Protein AF-A0A849QU47-F1 (afdb_monomer_lite)

Foldseek 3Di:
DVVVLVVVLCVVLVVLVVLLVVVVVDVVSVVVLCCCQQAAQQQVLVCVVPPVPDDPVVSNVSRRVRSNVVLVVLLVVQCVVPNDDSVSSSVSSVVSSVVSSVSSVVVSPVVVVVVVVVVVVVVVVVVVD

pLDDT: mean 81.72, std 14.36, range [48.44, 94.19]

Radius of gyration: 19.09 Å; chains: 1; bounding box: 34×32×64 Å

Sequence (129 aa):
MMSSMLKQIVQIALPVFLLLIASFFSPYAALVSALIFTLFVPGYIIVEYYFKALNMQEKLLLYLLLSVMISTHLIYFLSLAIGYSQHTILIAFAILFVFLLLFLLRNTKPEQQRRVLHLHSRSTFSHRI

Secondary structure (DSSP, 8-state):
-HHHHHHHHHHHHHHHHHHHHHTTT-HHHHHHHHHHHHHTHHHHHHHHHH-TTS-HHHHHHHHHHHHHHHHHHHHHHHHHHH-S-HHHHHHHHHHHHHHHHHHHHHHHHHHHHHHHHHHHHHHHHTT--

Structure (mmCIF, N/CA/C/O backbone):
data_AF-A0A849QU47-F1
#
_entry.id   AF-A0A849QU47-F1
#
loop_
_atom_site.group_PDB
_atom_site.id
_atom_site.type_symbol
_atom_site.label_atom_id
_atom_site.label_alt_id
_atom_site.label_comp_id
_atom_site.label_asym_id
_atom_site.label_entity_id
_atom_site.label_seq_id
_atom_site.pdbx_PDB_ins_code
_atom_site.Cartn_x
_atom_site.Cartn_y
_atom_site.Cartn_z
_atom_site.occupancy
_atom_site.B_iso_or_equiv
_atom_site.auth_seq_id
_atom_site.auth_comp_id
_atom_site.auth_asym_id
_atom_site.auth_atom_id
_atom_site.pdbx_PDB_model_num
ATOM 1 N N . MET A 1 1 ? -1.035 -19.006 22.235 1.00 49.91 1 MET A N 1
ATOM 2 C CA . MET A 1 1 ? -1.670 -17.693 21.966 1.00 49.91 1 MET A CA 1
ATOM 3 C C . MET A 1 1 ? -0.867 -16.832 20.984 1.00 49.91 1 MET A C 1
ATOM 5 O O . MET A 1 1 ? -1.467 -16.262 20.088 1.00 49.91 1 MET A O 1
ATOM 9 N N . MET A 1 2 ? 0.472 -16.792 21.064 1.00 53.22 2 MET A N 1
ATOM 10 C CA . MET A 1 2 ? 1.317 -16.076 20.083 1.00 53.22 2 MET A CA 1
ATOM 11 C C . MET A 1 2 ? 1.199 -16.632 18.646 1.00 53.22 2 MET A C 1
ATOM 13 O O . MET A 1 2 ? 1.250 -15.877 17.679 1.00 53.22 2 MET A O 1
ATOM 17 N N . SER A 1 3 ? 0.943 -17.940 18.500 1.00 64.94 3 SER A N 1
ATOM 18 C CA . SER A 1 3 ? 0.782 -18.590 17.192 1.00 64.94 3 SER A CA 1
ATOM 19 C C . SER A 1 3 ? -0.489 -18.189 16.437 1.00 64.94 3 SER A C 1
ATOM 21 O O . SER A 1 3 ? -0.458 -18.164 15.214 1.00 64.94 3 SER A O 1
ATOM 23 N N . SER A 1 4 ? -1.599 -17.858 17.111 1.00 70.94 4 SER A N 1
ATOM 24 C CA . SER A 1 4 ? -2.841 -17.464 16.424 1.00 70.94 4 SER A CA 1
ATOM 25 C C . SER A 1 4 ? -2.759 -16.044 15.865 1.00 70.94 4 SER A C 1
ATOM 27 O O . SER A 1 4 ? -3.241 -15.791 14.768 1.00 70.94 4 SER A O 1
ATOM 29 N N . MET A 1 5 ? -2.084 -15.142 16.581 1.00 65.88 5 MET A N 1
ATOM 30 C CA . MET A 1 5 ? -1.866 -13.761 16.143 1.00 65.88 5 MET A CA 1
ATOM 31 C C . MET A 1 5 ? -0.875 -13.682 14.981 1.00 65.88 5 MET A C 1
ATOM 33 O O . MET A 1 5 ? -1.132 -13.013 13.984 1.00 65.88 5 MET A O 1
ATOM 37 N N . LEU A 1 6 ? 0.228 -14.436 15.069 1.00 76.00 6 LEU A N 1
ATOM 38 C CA . LEU A 1 6 ? 1.179 -14.547 13.966 1.00 76.00 6 LEU A CA 1
ATOM 39 C C . LEU A 1 6 ? 0.505 -15.137 12.721 1.00 76.00 6 LEU A C 1
ATOM 41 O O . LEU A 1 6 ? 0.708 -14.628 11.624 1.00 76.00 6 LEU A O 1
ATOM 45 N N . LYS A 1 7 ? -0.356 -16.151 12.892 1.00 79.31 7 LYS A N 1
ATOM 46 C CA . LYS A 1 7 ? -1.160 -16.706 11.795 1.00 79.31 7 LYS A CA 1
ATOM 47 C C . LYS A 1 7 ? -2.038 -15.646 11.131 1.00 79.31 7 LYS A C 1
ATOM 49 O O . LYS A 1 7 ? -2.085 -15.633 9.911 1.00 79.31 7 LYS A O 1
ATOM 54 N N . GLN A 1 8 ? -2.673 -14.747 11.883 1.00 80.50 8 GLN A N 1
ATOM 55 C CA . GLN A 1 8 ? -3.529 -13.703 11.311 1.00 80.50 8 GLN A CA 1
ATOM 56 C C . GLN A 1 8 ? -2.735 -12.644 10.532 1.00 80.50 8 GLN A C 1
ATOM 58 O O . GLN A 1 8 ? -3.115 -12.293 9.416 1.00 80.50 8 GLN A O 1
ATOM 63 N N . ILE A 1 9 ? -1.605 -12.172 11.075 1.00 83.00 9 ILE A N 1
ATOM 64 C CA . ILE A 1 9 ? -0.715 -11.249 10.349 1.00 83.00 9 ILE A CA 1
ATOM 65 C C . ILE A 1 9 ? -0.227 -11.911 9.063 1.00 83.00 9 ILE A C 1
ATOM 67 O O . ILE A 1 9 ? -0.298 -11.301 8.003 1.00 83.00 9 ILE A O 1
ATOM 71 N N . VAL A 1 10 ? 0.225 -13.166 9.142 1.00 84.88 10 VAL A N 1
ATOM 72 C CA . VAL A 1 10 ? 0.689 -13.923 7.975 1.00 84.88 10 VAL A CA 1
ATOM 73 C C . VAL A 1 10 ? -0.449 -14.124 6.973 1.00 84.88 10 VAL A C 1
ATOM 75 O O . VAL A 1 10 ? -0.237 -13.908 5.791 1.00 84.88 10 VAL A O 1
ATOM 78 N N . GLN A 1 11 ? -1.669 -14.443 7.407 1.00 86.00 11 GLN A N 1
ATOM 79 C CA . GLN A 1 11 ? -2.824 -14.611 6.516 1.00 86.00 11 GLN A CA 1
ATOM 80 C C . GLN A 1 11 ? -3.159 -13.353 5.709 1.00 86.00 11 GLN A C 1
ATOM 82 O O . GLN A 1 11 ? -3.607 -13.479 4.575 1.00 86.00 11 GLN A O 1
ATOM 87 N N . ILE A 1 12 ? -2.941 -12.160 6.268 1.00 85.50 12 ILE A N 1
ATOM 88 C CA . ILE A 1 12 ? -3.205 -10.890 5.576 1.00 85.50 12 ILE A CA 1
ATOM 89 C C . ILE A 1 12 ? -1.975 -10.439 4.777 1.00 85.50 12 ILE A C 1
ATOM 91 O O . ILE A 1 12 ? -2.091 -10.061 3.615 1.00 85.50 12 ILE A O 1
ATOM 95 N N . ALA A 1 13 ? -0.784 -10.488 5.374 1.00 87.94 13 ALA A N 1
ATOM 96 C CA . ALA A 1 13 ? 0.440 -9.972 4.768 1.00 87.94 13 ALA A CA 1
ATOM 97 C C . ALA A 1 13 ? 0.985 -10.879 3.657 1.00 87.94 13 ALA A C 1
ATOM 99 O O . ALA A 1 13 ? 1.490 -10.367 2.665 1.00 87.94 13 ALA A O 1
ATOM 100 N N . LEU A 1 14 ? 0.869 -12.206 3.789 1.00 90.50 14 LEU A N 1
ATOM 101 C CA . LEU A 1 14 ? 1.370 -13.171 2.806 1.00 90.50 14 LEU A CA 1
ATOM 102 C C . LEU A 1 14 ? 0.728 -13.003 1.418 1.00 90.50 14 LEU A C 1
ATOM 104 O O . LEU A 1 14 ? 1.487 -12.872 0.461 1.00 90.50 14 LEU A O 1
ATOM 108 N N . PRO A 1 15 ? -0.612 -12.973 1.250 1.00 90.69 15 PRO A N 1
ATOM 109 C CA . PRO A 1 15 ? -1.202 -12.805 -0.076 1.00 90.69 15 PRO A CA 1
ATOM 110 C C . PRO A 1 15 ? -0.852 -11.447 -0.686 1.00 90.69 15 PRO A C 1
ATOM 112 O O . PRO A 1 15 ? -0.551 -11.380 -1.872 1.00 90.69 15 PRO A O 1
ATOM 115 N N . VAL A 1 16 ? -0.817 -10.378 0.118 1.00 88.88 16 VAL A N 1
ATOM 116 C CA . VAL A 1 16 ? -0.434 -9.040 -0.357 1.00 88.88 16 VAL A CA 1
ATOM 117 C C . VAL A 1 16 ? 1.037 -9.011 -0.786 1.00 88.88 16 VAL A C 1
ATOM 119 O O . VAL A 1 16 ? 1.367 -8.429 -1.816 1.00 88.88 16 VAL A O 1
ATOM 122 N N . PHE A 1 17 ? 1.917 -9.685 -0.045 1.00 91.38 17 PHE A N 1
ATOM 123 C CA . PHE A 1 17 ? 3.333 -9.812 -0.380 1.00 91.38 17 PHE A CA 1
ATOM 124 C C . PHE A 1 17 ? 3.557 -10.624 -1.658 1.00 91.38 17 PHE A C 1
ATOM 126 O O . PHE A 1 17 ? 4.296 -10.196 -2.540 1.00 91.38 17 PHE A O 1
ATOM 133 N N . LEU A 1 18 ? 2.890 -11.774 -1.787 1.00 92.38 18 LEU A N 1
ATOM 134 C CA . LEU A 1 18 ? 2.950 -12.598 -2.994 1.00 92.38 18 LEU A CA 1
ATOM 135 C C . LEU A 1 18 ? 2.435 -11.831 -4.211 1.00 92.38 18 LEU A C 1
ATOM 137 O O . LEU A 1 18 ? 3.030 -11.912 -5.282 1.00 92.38 18 LEU A O 1
ATOM 141 N N . LEU A 1 19 ? 1.371 -11.048 -4.038 1.00 91.50 19 LEU A N 1
ATOM 142 C CA . LEU A 1 19 ? 0.815 -10.205 -5.086 1.00 91.50 19 LEU A CA 1
ATOM 143 C C . LEU A 1 19 ? 1.776 -9.072 -5.480 1.00 91.50 19 LEU A C 1
ATOM 145 O O . LEU A 1 19 ? 1.940 -8.796 -6.668 1.00 91.50 19 LEU A O 1
ATOM 149 N N . LEU A 1 20 ? 2.479 -8.478 -4.510 1.00 90.81 20 LEU A N 1
ATOM 150 C CA . LEU A 1 20 ? 3.544 -7.511 -4.774 1.00 90.81 20 LEU A CA 1
ATOM 151 C C . LEU A 1 20 ? 4.709 -8.154 -5.541 1.00 90.81 20 LEU A C 1
ATOM 153 O O . LEU A 1 20 ? 5.190 -7.560 -6.496 1.00 90.81 20 LEU A O 1
ATOM 157 N N . ILE A 1 21 ? 5.132 -9.376 -5.211 1.00 91.94 21 ILE A N 1
ATOM 158 C CA . ILE A 1 21 ? 6.175 -10.076 -5.981 1.00 91.94 21 ILE A CA 1
ATOM 159 C C . ILE A 1 21 ? 5.680 -10.402 -7.394 1.00 91.94 21 ILE A C 1
ATOM 161 O O . ILE A 1 21 ? 6.377 -10.137 -8.371 1.00 91.94 21 ILE A O 1
ATOM 165 N N . ALA A 1 22 ? 4.461 -10.927 -7.522 1.00 90.38 22 ALA A N 1
ATOM 166 C CA . ALA A 1 22 ? 3.859 -11.259 -8.811 1.00 90.38 22 ALA A CA 1
ATOM 167 C C . ALA A 1 22 ? 3.751 -10.037 -9.741 1.00 90.38 22 ALA A C 1
ATOM 169 O O . ALA A 1 22 ? 3.881 -10.183 -10.957 1.00 90.38 22 ALA A O 1
ATOM 170 N N . SER A 1 23 ? 3.582 -8.832 -9.183 1.00 90.56 23 SER A N 1
ATOM 171 C CA . SER A 1 23 ? 3.530 -7.580 -9.948 1.00 90.56 23 SER A CA 1
ATOM 172 C C . SER A 1 23 ? 4.812 -7.255 -10.728 1.00 90.56 23 SER A C 1
ATOM 174 O O . SER A 1 23 ? 4.746 -6.542 -11.728 1.00 90.56 23 SER A O 1
ATOM 176 N N . PHE A 1 24 ? 5.964 -7.814 -10.337 1.00 87.94 24 PHE A N 1
ATOM 177 C CA . PHE A 1 24 ? 7.214 -7.658 -11.090 1.00 87.94 24 PHE A CA 1
ATOM 178 C C . PHE A 1 24 ? 7.242 -8.491 -12.375 1.00 87.94 24 PHE A C 1
ATOM 180 O O . PHE A 1 24 ? 7.933 -8.126 -13.321 1.00 87.94 24 PHE A O 1
ATOM 187 N N . PHE A 1 25 ? 6.495 -9.597 -12.416 1.00 89.62 25 PHE A N 1
ATOM 188 C CA . PHE A 1 25 ? 6.515 -10.550 -13.528 1.00 89.62 25 PHE A CA 1
ATOM 189 C C . PHE A 1 25 ? 5.302 -10.416 -14.454 1.00 89.62 25 PHE A C 1
ATOM 191 O O . PHE A 1 25 ? 5.374 -10.819 -15.611 1.00 89.62 25 PHE A O 1
ATOM 198 N N . SER A 1 26 ? 4.184 -9.868 -13.964 1.00 90.38 26 SER A N 1
ATOM 199 C CA . SER A 1 26 ? 2.933 -9.769 -14.720 1.00 90.38 26 SER A CA 1
ATOM 200 C C . SER A 1 26 ? 2.317 -8.366 -14.647 1.00 90.38 26 SER A C 1
ATOM 202 O O . SER A 1 26 ? 1.999 -7.896 -13.549 1.00 90.38 26 SER A O 1
ATOM 204 N N . PRO A 1 27 ? 2.039 -7.720 -15.797 1.00 87.00 27 PRO A N 1
ATOM 205 C CA . PRO A 1 27 ? 1.330 -6.439 -15.842 1.00 87.00 27 PRO A CA 1
ATOM 206 C C . PRO A 1 27 ? -0.068 -6.505 -15.212 1.00 87.00 27 PRO A C 1
ATOM 208 O O . PRO A 1 27 ? -0.508 -5.558 -14.565 1.00 87.00 27 PRO A O 1
ATOM 211 N N . TYR A 1 28 ? -0.758 -7.643 -15.343 1.00 89.94 28 TYR A N 1
ATOM 212 C CA . TYR A 1 28 ? -2.070 -7.843 -14.724 1.00 89.94 28 TYR A CA 1
ATOM 213 C C . TYR A 1 28 ? -1.970 -7.862 -13.198 1.00 89.94 28 TYR A C 1
ATOM 215 O O . TYR A 1 28 ? -2.782 -7.239 -12.518 1.00 89.94 28 TYR A O 1
ATOM 223 N N . ALA A 1 29 ? -0.943 -8.517 -12.651 1.00 89.12 29 ALA A N 1
ATOM 224 C CA . ALA A 1 29 ? -0.695 -8.498 -11.213 1.00 89.12 29 ALA A CA 1
ATOM 225 C C . ALA A 1 29 ? -0.343 -7.083 -10.722 1.00 89.12 29 ALA A C 1
ATOM 227 O O . ALA A 1 29 ? -0.799 -6.691 -9.651 1.00 89.12 29 ALA A O 1
ATOM 228 N N . ALA A 1 30 ? 0.382 -6.295 -11.525 1.00 88.44 30 ALA A N 1
ATOM 229 C CA . ALA A 1 30 ? 0.673 -4.894 -11.222 1.00 88.44 30 ALA A CA 1
ATOM 230 C C . ALA A 1 30 ? -0.580 -4.004 -11.198 1.00 88.44 30 ALA A C 1
ATOM 232 O O . ALA A 1 30 ? -0.699 -3.124 -10.346 1.00 88.44 30 ALA A O 1
ATOM 233 N N . LEU A 1 31 ? -1.552 -4.254 -12.079 1.00 90.81 31 LEU A N 1
ATOM 234 C CA . LEU A 1 31 ? -2.839 -3.555 -12.043 1.00 90.81 31 LEU A CA 1
ATOM 235 C C . LEU A 1 31 ? -3.642 -3.910 -10.792 1.00 90.81 31 LEU A C 1
ATOM 237 O O . LEU A 1 31 ? -4.164 -3.020 -10.122 1.00 90.81 31 LEU A O 1
ATOM 241 N N . VAL A 1 32 ? -3.707 -5.197 -10.440 1.00 92.00 32 VAL A N 1
ATOM 242 C CA . VAL A 1 32 ? -4.400 -5.636 -9.221 1.00 92.00 32 VAL A CA 1
ATOM 243 C C . VAL A 1 32 ? -3.710 -5.069 -7.978 1.00 92.00 32 VAL A C 1
ATOM 245 O O . VAL A 1 32 ? -4.387 -4.590 -7.068 1.00 92.00 32 VAL A O 1
ATOM 248 N N . SER A 1 33 ? -2.372 -5.044 -7.946 1.00 90.00 33 SER A N 1
ATOM 249 C CA . SER A 1 33 ? -1.633 -4.428 -6.841 1.00 90.00 33 SER A CA 1
ATOM 250 C C . SER A 1 33 ? -1.910 -2.937 -6.766 1.00 90.00 33 SER A C 1
ATOM 252 O O . SER A 1 33 ? -2.175 -2.425 -5.682 1.00 90.00 33 SER A O 1
ATOM 254 N N . ALA A 1 34 ? -1.926 -2.252 -7.912 1.00 90.38 34 ALA A N 1
ATOM 255 C CA . ALA A 1 34 ? -2.247 -0.838 -7.965 1.00 90.38 34 ALA A CA 1
ATOM 256 C C . ALA A 1 34 ? -3.628 -0.567 -7.390 1.00 90.38 34 ALA A C 1
ATOM 258 O O . ALA A 1 34 ? -3.735 0.274 -6.506 1.00 90.38 34 ALA A O 1
ATOM 259 N N . LEU A 1 35 ? -4.644 -1.328 -7.792 1.00 91.75 35 LEU A N 1
ATOM 260 C CA . LEU A 1 35 ? -6.000 -1.242 -7.251 1.00 91.75 35 LEU A CA 1
ATOM 261 C C . LEU A 1 35 ? -6.030 -1.379 -5.725 1.00 91.75 35 LEU A C 1
ATOM 263 O O . LEU A 1 35 ? -6.596 -0.534 -5.036 1.00 91.75 35 LEU A O 1
ATOM 267 N N . ILE A 1 36 ? -5.385 -2.410 -5.181 1.00 91.19 36 ILE A N 1
ATOM 268 C CA . ILE A 1 36 ? -5.396 -2.671 -3.737 1.00 91.19 36 ILE A CA 1
ATOM 269 C C . ILE A 1 36 ? -4.675 -1.554 -2.968 1.00 91.19 36 ILE A C 1
ATOM 271 O O . ILE A 1 36 ? -5.221 -1.000 -2.008 1.00 91.19 36 ILE A O 1
ATOM 275 N N . PHE A 1 37 ? -3.464 -1.192 -3.397 1.00 89.88 37 PHE A N 1
ATOM 276 C CA . PHE A 1 37 ? -2.643 -0.193 -2.714 1.00 89.88 37 PHE A CA 1
ATOM 277 C C . PHE A 1 37 ? -3.142 1.240 -2.908 1.00 89.88 37 PHE A C 1
ATOM 279 O O . PHE A 1 37 ? -2.906 2.073 -2.038 1.00 89.88 37 PHE A O 1
ATOM 286 N N . THR A 1 38 ? -3.844 1.556 -3.998 1.00 90.94 38 THR A N 1
ATOM 287 C CA . THR A 1 38 ? -4.444 2.888 -4.184 1.00 90.94 38 THR A CA 1
ATOM 288 C C . THR A 1 38 ? -5.815 3.018 -3.555 1.00 90.94 38 THR A C 1
ATOM 290 O O . THR A 1 38 ? -6.088 4.077 -3.009 1.00 90.94 38 THR A O 1
ATOM 293 N N . LEU A 1 39 ? -6.667 1.992 -3.554 1.00 89.06 39 LEU A N 1
ATOM 294 C CA . LEU A 1 39 ? -8.051 2.160 -3.091 1.00 89.06 39 LEU A CA 1
ATOM 295 C C . LEU A 1 39 ? -8.295 1.772 -1.633 1.00 89.06 39 LEU A C 1
ATOM 297 O O . LEU A 1 39 ? -9.237 2.287 -1.036 1.00 89.06 39 LEU A O 1
ATOM 301 N N . PHE A 1 40 ? -7.482 0.885 -1.051 1.00 87.38 40 PHE A N 1
ATOM 302 C CA . PHE A 1 40 ? -7.807 0.307 0.256 1.00 87.38 40 PHE A CA 1
ATOM 303 C C . PHE A 1 40 ? -6.721 0.487 1.320 1.00 87.38 40 PHE A C 1
ATOM 305 O O . PHE A 1 40 ? -7.040 0.845 2.454 1.00 87.38 40 PHE A O 1
ATOM 312 N N . VAL A 1 41 ? -5.449 0.232 0.998 1.00 87.62 41 VAL A N 1
ATOM 313 C CA . VAL A 1 41 ? -4.405 0.016 2.022 1.00 87.62 41 VAL A CA 1
ATOM 314 C C . VAL A 1 41 ? -4.133 1.247 2.910 1.00 87.62 41 VAL A C 1
ATOM 316 O O . VAL A 1 41 ? -4.356 1.154 4.120 1.00 87.62 41 VAL A O 1
ATOM 319 N N . PRO A 1 42 ? -3.661 2.397 2.389 1.00 85.62 42 PRO A N 1
ATOM 320 C CA . PRO A 1 42 ? -3.336 3.545 3.236 1.00 85.62 42 PRO A CA 1
ATOM 321 C C . PRO A 1 42 ? -4.551 4.138 3.947 1.00 85.62 42 PRO A C 1
ATOM 323 O O . PRO A 1 42 ? -4.454 4.521 5.113 1.00 85.62 42 PRO A O 1
ATOM 326 N N . GLY A 1 43 ? -5.703 4.181 3.278 1.00 86.38 43 GLY A N 1
ATOM 327 C CA . GLY A 1 43 ? -6.921 4.722 3.873 1.00 86.38 43 GLY A CA 1
ATOM 328 C C . GLY A 1 43 ? -7.426 3.882 5.041 1.00 86.38 43 GLY A C 1
ATOM 329 O O . GLY A 1 43 ? -7.740 4.437 6.093 1.00 86.38 43 GLY A O 1
ATOM 330 N N . TYR A 1 44 ? -7.417 2.551 4.900 1.00 87.62 44 TYR A N 1
ATOM 331 C CA . TYR A 1 44 ? -7.743 1.631 5.991 1.00 87.62 44 TYR A CA 1
ATOM 332 C C . TYR A 1 44 ? -6.877 1.882 7.229 1.00 87.62 44 TYR A C 1
ATOM 334 O O . TYR A 1 44 ? -7.397 2.030 8.335 1.00 87.62 44 TYR A O 1
ATOM 342 N N . ILE A 1 45 ? -5.559 2.002 7.037 1.00 87.00 45 ILE A N 1
ATOM 343 C CA . ILE A 1 45 ? -4.602 2.215 8.128 1.00 87.00 45 ILE A CA 1
ATOM 344 C C . ILE A 1 45 ? -4.897 3.518 8.882 1.00 87.00 45 ILE A C 1
ATOM 346 O O . ILE A 1 45 ? -4.941 3.523 10.113 1.00 87.00 45 ILE A O 1
ATOM 350 N N . ILE A 1 46 ? -5.106 4.625 8.164 1.00 86.69 46 ILE A N 1
ATOM 351 C CA . ILE A 1 46 ? -5.285 5.946 8.782 1.00 86.69 46 ILE A CA 1
ATOM 352 C C . ILE A 1 46 ? -6.621 6.027 9.520 1.00 86.69 46 ILE A C 1
ATOM 354 O O . ILE A 1 46 ? -6.672 6.476 10.665 1.00 86.69 46 ILE A O 1
ATOM 358 N N . VAL A 1 47 ? -7.705 5.569 8.900 1.00 88.19 47 VAL A N 1
ATOM 359 C CA . VAL A 1 47 ? -9.045 5.666 9.490 1.00 88.19 47 VAL A CA 1
ATOM 360 C C . VAL A 1 47 ? -9.182 4.761 10.713 1.00 88.19 47 VAL A C 1
ATOM 362 O O . VAL A 1 47 ? -9.703 5.209 11.731 1.00 88.19 47 VAL A O 1
ATOM 365 N N . GLU A 1 48 ? -8.645 3.538 10.688 1.00 86.88 48 GLU A N 1
ATOM 366 C CA . GLU A 1 48 ? -8.656 2.671 11.876 1.00 86.88 48 GLU A CA 1
ATOM 367 C C . GLU A 1 48 ? -7.743 3.178 13.000 1.00 86.88 48 GLU A C 1
ATOM 369 O O . GLU A 1 48 ? -7.995 2.926 14.183 1.00 86.88 48 GLU A O 1
ATOM 374 N N . TYR A 1 49 ? -6.683 3.916 12.663 1.00 83.56 49 TYR A N 1
ATOM 375 C CA . TYR A 1 49 ? -5.795 4.489 13.667 1.00 83.56 49 TYR A CA 1
ATOM 376 C C . TYR A 1 49 ? -6.385 5.746 14.325 1.00 83.56 49 TYR A C 1
ATOM 378 O O . TYR A 1 49 ? -6.382 5.840 15.554 1.00 83.56 49 TYR A O 1
ATOM 386 N N . TYR A 1 50 ? -6.904 6.690 13.532 1.00 84.00 50 TYR A N 1
ATOM 387 C CA . TYR A 1 50 ? -7.324 8.016 14.005 1.00 84.00 50 TYR A C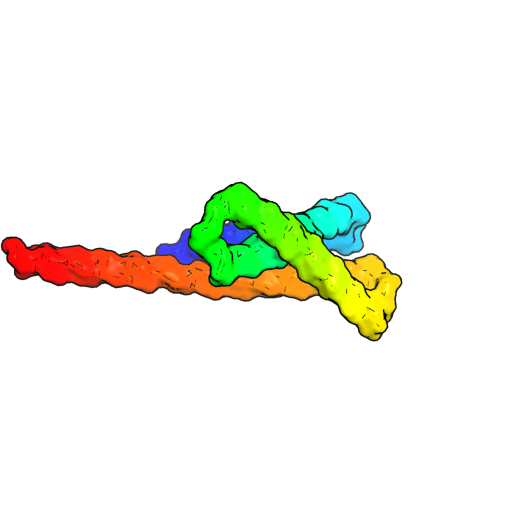A 1
ATOM 388 C C . TYR A 1 50 ? -8.838 8.157 14.215 1.00 84.00 50 TYR A C 1
ATOM 390 O O . TYR A 1 50 ? -9.263 8.858 15.131 1.00 84.00 50 TYR A O 1
ATOM 398 N N . PHE A 1 51 ? -9.668 7.478 13.423 1.00 83.75 51 PHE A N 1
ATOM 399 C CA . PHE A 1 51 ? -11.109 7.734 13.331 1.00 83.75 51 PHE A CA 1
ATOM 400 C C . PHE A 1 51 ? -11.960 6.541 13.790 1.00 83.75 51 PHE A C 1
ATOM 402 O O . PHE A 1 51 ? -12.885 6.093 13.112 1.00 83.75 51 PHE A O 1
ATOM 409 N N . LYS A 1 52 ? -11.682 6.019 14.991 1.00 78.25 52 LYS A N 1
ATOM 410 C CA . LYS A 1 52 ? -12.377 4.830 15.523 1.00 78.25 52 LYS A CA 1
ATOM 411 C C . LYS A 1 52 ? -13.871 5.035 15.779 1.00 78.25 52 LYS A C 1
ATOM 413 O O . LYS A 1 52 ? -14.619 4.067 15.655 1.00 78.25 52 LYS A O 1
ATOM 418 N N . ALA A 1 53 ? -14.276 6.258 16.119 1.00 81.88 53 ALA A N 1
ATOM 419 C CA . ALA A 1 53 ? -15.631 6.604 16.556 1.00 81.88 53 ALA A CA 1
ATOM 420 C C . ALA A 1 53 ? -16.624 6.909 15.416 1.00 81.88 53 ALA A C 1
ATOM 422 O O . ALA A 1 53 ? -17.791 7.153 15.700 1.00 81.88 53 ALA A O 1
ATOM 423 N N . LEU A 1 54 ? -16.180 6.910 14.153 1.00 84.06 54 LEU A N 1
ATOM 424 C CA . LEU A 1 54 ? -17.052 7.176 13.003 1.00 84.06 54 LEU A CA 1
ATOM 425 C C . LEU A 1 54 ? -17.959 5.988 12.666 1.00 84.06 54 LEU A C 1
ATOM 427 O O . LEU A 1 54 ? -17.620 4.827 12.930 1.00 84.06 54 LEU A O 1
ATOM 431 N N . ASN A 1 55 ? -19.079 6.282 12.007 1.00 87.88 55 ASN A N 1
ATOM 432 C CA . ASN A 1 55 ? -19.980 5.259 11.493 1.00 87.88 55 ASN A CA 1
ATOM 433 C C . ASN A 1 55 ? -19.339 4.482 10.336 1.00 87.88 55 ASN A C 1
ATOM 435 O O . ASN A 1 55 ? -18.496 4.993 9.601 1.00 87.88 55 ASN A O 1
ATOM 439 N N . MET A 1 56 ? -19.769 3.233 10.134 1.00 85.12 56 MET A N 1
ATOM 440 C CA . MET A 1 56 ? -19.185 2.345 9.117 1.00 85.12 56 MET A CA 1
ATOM 441 C C . MET A 1 56 ? -19.258 2.929 7.695 1.00 85.12 56 MET A C 1
ATOM 443 O O . MET A 1 56 ? -18.322 2.775 6.916 1.00 85.12 56 MET A O 1
ATOM 447 N N . GLN A 1 57 ? -20.348 3.629 7.365 1.00 88.56 57 GLN A N 1
ATOM 448 C CA . GLN A 1 57 ? -20.530 4.280 6.061 1.00 88.56 57 GLN A CA 1
ATOM 449 C C . GLN A 1 57 ? -19.526 5.421 5.846 1.00 88.56 57 GLN A C 1
ATOM 451 O O . GLN A 1 57 ? -18.898 5.506 4.793 1.00 88.56 57 GLN A O 1
ATOM 456 N N . GLU A 1 58 ? -19.328 6.256 6.867 1.00 87.50 58 GLU A N 1
ATOM 457 C CA . GLU A 1 58 ? -18.360 7.357 6.844 1.00 87.50 58 GLU A CA 1
ATOM 458 C C . GLU A 1 58 ? -16.935 6.809 6.733 1.00 87.50 58 GLU A C 1
ATOM 460 O O . GLU A 1 58 ? -16.156 7.263 5.898 1.00 87.50 58 GLU A O 1
ATOM 465 N N . LYS A 1 59 ? -16.616 5.762 7.506 1.00 86.81 59 LYS A N 1
ATOM 466 C CA . LYS A 1 59 ? -15.324 5.073 7.432 1.00 86.81 59 LYS A CA 1
ATOM 467 C C . LYS A 1 59 ? -15.036 4.545 6.036 1.00 86.81 59 LYS A C 1
ATOM 469 O O . LYS A 1 59 ? -13.925 4.733 5.559 1.00 86.81 59 LYS A O 1
ATOM 474 N N . LEU A 1 60 ? -16.015 3.927 5.373 1.00 87.38 60 LEU A N 1
ATOM 475 C CA . LEU A 1 60 ? -15.832 3.378 4.030 1.00 87.38 60 LEU A CA 1
ATOM 476 C C . LEU A 1 60 ? -15.463 4.468 3.013 1.00 87.38 60 LEU A C 1
ATOM 478 O O . LEU A 1 60 ? -14.537 4.288 2.222 1.00 87.38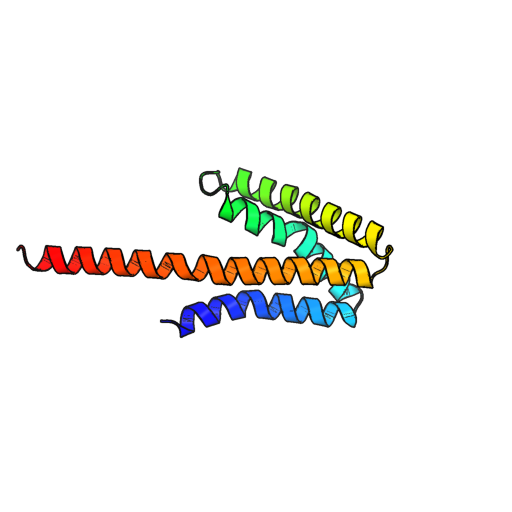 60 LEU A O 1
ATOM 482 N N . LEU A 1 61 ? -16.156 5.611 3.072 1.00 90.00 61 LEU A N 1
ATOM 483 C CA . LEU A 1 61 ? -15.849 6.765 2.227 1.00 90.00 61 LEU A CA 1
ATOM 484 C C . LEU A 1 61 ? -14.444 7.304 2.511 1.00 90.00 61 LEU A C 1
ATOM 486 O O . LEU A 1 61 ? -13.681 7.560 1.579 1.00 90.00 61 LEU A O 1
ATOM 490 N N . LEU A 1 62 ? -14.088 7.446 3.790 1.00 90.25 62 LEU A N 1
ATOM 491 C CA . LEU A 1 62 ? -12.769 7.930 4.181 1.00 90.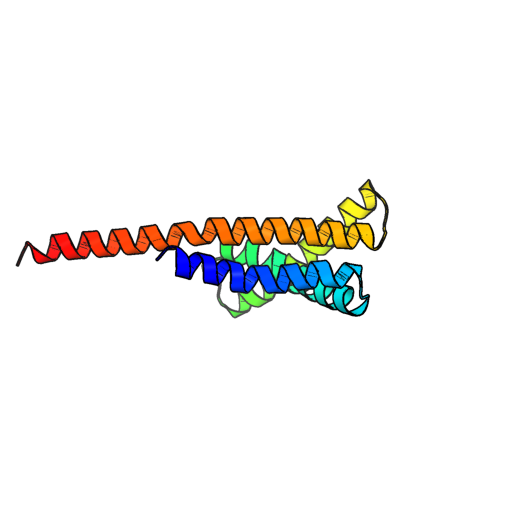25 62 LEU A CA 1
ATOM 492 C C . LEU A 1 62 ? -11.663 6.938 3.807 1.00 90.25 62 LEU A C 1
ATOM 494 O O . LEU A 1 62 ? -10.598 7.385 3.392 1.00 90.25 62 LEU A O 1
ATOM 498 N N . TYR A 1 63 ? -11.893 5.623 3.903 1.00 90.19 63 TYR A N 1
ATOM 499 C CA . TYR A 1 63 ? -10.929 4.617 3.455 1.00 90.19 63 TYR A CA 1
ATOM 500 C C . TYR A 1 63 ? -10.588 4.849 1.987 1.00 90.19 63 TYR A C 1
ATOM 502 O O . TYR A 1 63 ? -9.417 4.982 1.649 1.00 90.19 63 TYR A O 1
ATOM 510 N N . LEU A 1 64 ? -11.598 4.966 1.126 1.00 91.00 64 LEU A N 1
ATOM 511 C CA . LEU A 1 64 ? -11.374 5.161 -0.300 1.00 91.00 64 LEU A CA 1
ATOM 512 C C . LEU A 1 64 ? -10.663 6.492 -0.579 1.00 91.00 64 LEU A C 1
ATOM 514 O O . LEU A 1 64 ? -9.643 6.525 -1.267 1.00 91.00 64 LEU A O 1
ATOM 518 N N . LEU A 1 65 ? -11.174 7.585 -0.006 1.00 92.88 65 LEU A N 1
ATOM 519 C CA . LEU A 1 65 ? -10.669 8.931 -0.260 1.00 92.88 65 LEU A CA 1
ATOM 520 C C . LEU A 1 65 ? -9.216 9.092 0.199 1.00 92.88 65 LEU A C 1
ATOM 522 O O . LEU A 1 65 ? -8.362 9.521 -0.578 1.00 92.88 65 LEU A O 1
ATOM 526 N N . LEU A 1 66 ? -8.918 8.724 1.449 1.00 90.94 66 LEU A N 1
ATOM 527 C CA . LEU A 1 66 ? -7.562 8.831 1.982 1.00 90.94 66 LEU A CA 1
ATOM 528 C C . LEU A 1 66 ? -6.619 7.871 1.276 1.00 90.94 66 LEU A C 1
ATOM 530 O O . LEU A 1 66 ? -5.458 8.215 1.071 1.00 90.94 66 LEU A O 1
ATOM 534 N N . SER A 1 67 ? -7.098 6.687 0.897 1.00 92.44 67 SER A N 1
ATOM 535 C CA . SER A 1 67 ? -6.252 5.736 0.197 1.00 92.44 67 SER A CA 1
ATOM 536 C C . SER A 1 67 ? -5.790 6.303 -1.145 1.00 92.44 67 SER A C 1
ATOM 538 O O . SER A 1 67 ? -4.588 6.348 -1.410 1.00 92.44 67 SER A O 1
ATOM 540 N N . VAL A 1 68 ? -6.723 6.822 -1.952 1.00 93.19 68 VAL A N 1
ATOM 541 C CA . VAL A 1 68 ? -6.394 7.411 -3.257 1.00 93.19 68 VAL A CA 1
ATOM 542 C C . VAL A 1 68 ? -5.471 8.607 -3.077 1.00 93.19 68 VAL A C 1
ATOM 544 O O . VAL A 1 68 ? -4.453 8.711 -3.762 1.00 93.19 68 VAL A O 1
ATOM 547 N N . MET A 1 69 ? -5.784 9.490 -2.129 1.00 94.19 69 MET A N 1
ATOM 548 C CA . MET A 1 69 ? -5.007 10.701 -1.896 1.00 94.19 69 MET A CA 1
ATOM 549 C C . MET A 1 69 ? -3.568 10.377 -1.480 1.00 94.19 69 MET A C 1
ATOM 551 O O . MET A 1 69 ? -2.630 10.871 -2.099 1.00 94.19 69 MET A O 1
ATOM 555 N N . ILE A 1 70 ? -3.365 9.511 -0.487 1.00 92.62 70 ILE A N 1
ATOM 556 C CA . ILE A 1 70 ? -2.023 9.187 0.016 1.00 92.62 70 ILE A CA 1
ATOM 557 C C . ILE A 1 70 ? -1.204 8.434 -1.029 1.00 92.62 70 ILE A C 1
ATOM 559 O O . ILE A 1 70 ? -0.042 8.773 -1.248 1.00 92.62 70 ILE A O 1
ATOM 563 N N . SER A 1 71 ? -1.797 7.454 -1.710 1.00 92.31 71 SER A N 1
ATOM 564 C CA . SER A 1 71 ? -1.073 6.669 -2.710 1.00 92.31 71 SER A CA 1
ATOM 565 C C . SER A 1 71 ? -0.674 7.505 -3.922 1.00 92.31 71 SER A C 1
ATOM 567 O O . SER A 1 71 ? 0.458 7.392 -4.388 1.00 92.31 71 SER A O 1
ATOM 569 N N . THR A 1 72 ? -1.556 8.381 -4.412 1.00 91.94 72 THR A N 1
ATOM 570 C CA . THR A 1 72 ? -1.234 9.261 -5.549 1.00 91.94 72 THR A CA 1
ATOM 571 C C . THR A 1 72 ? -0.154 10.274 -5.190 1.00 91.94 72 THR A C 1
ATOM 573 O O . THR A 1 72 ? 0.796 10.428 -5.955 1.00 91.94 72 THR A O 1
ATOM 576 N N . HIS A 1 73 ? -0.227 10.898 -4.010 1.00 93.75 73 HIS A N 1
ATOM 577 C CA . HIS A 1 73 ? 0.808 11.830 -3.560 1.00 93.75 73 HIS A CA 1
ATOM 578 C C . HIS A 1 73 ? 2.148 11.123 -3.348 1.00 93.75 73 HIS A C 1
ATOM 580 O O . HIS A 1 73 ? 3.178 11.643 -3.769 1.00 93.75 73 HIS A O 1
ATOM 586 N N . LEU A 1 74 ? 2.157 9.921 -2.762 1.00 92.62 74 LEU A N 1
ATOM 587 C CA . LEU A 1 74 ? 3.384 9.147 -2.578 1.00 92.62 74 LEU A CA 1
ATOM 588 C C . LEU A 1 74 ? 4.047 8.815 -3.920 1.00 92.62 74 LEU A C 1
ATOM 590 O O . LEU A 1 74 ? 5.244 9.048 -4.084 1.00 92.62 74 LEU A O 1
ATOM 594 N N . ILE A 1 75 ? 3.271 8.311 -4.887 1.00 92.94 75 ILE A N 1
ATOM 595 C CA . ILE A 1 75 ? 3.774 8.011 -6.234 1.00 92.94 75 ILE A CA 1
ATOM 596 C C . ILE A 1 75 ? 4.274 9.288 -6.905 1.00 92.94 75 ILE A C 1
ATOM 598 O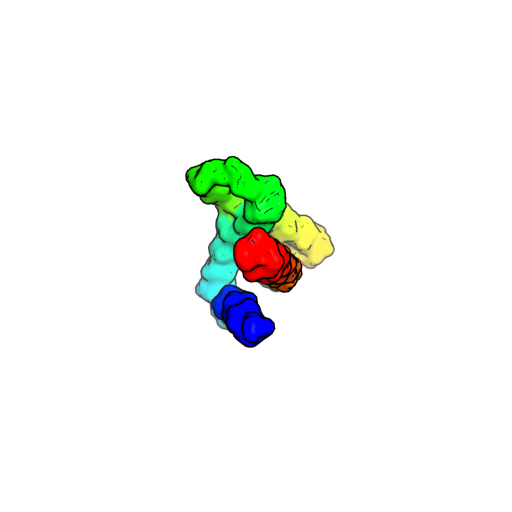 O . ILE A 1 75 ? 5.339 9.263 -7.516 1.00 92.94 75 ILE A O 1
ATOM 602 N N . TYR A 1 76 ? 3.548 10.399 -6.778 1.00 93.38 76 TYR A N 1
ATOM 603 C CA . TYR A 1 76 ? 3.940 11.684 -7.346 1.00 93.38 76 TYR A CA 1
ATOM 604 C C . TYR A 1 76 ? 5.281 12.171 -6.787 1.00 93.38 76 TYR A C 1
ATOM 606 O O . TYR A 1 76 ? 6.189 12.459 -7.562 1.00 93.38 76 TYR A O 1
ATOM 614 N N . PHE A 1 77 ? 5.449 12.191 -5.462 1.00 93.44 77 PHE A N 1
ATOM 615 C CA . PHE A 1 77 ? 6.703 12.614 -4.834 1.00 93.44 77 PHE A CA 1
ATOM 616 C C . PHE A 1 77 ? 7.879 11.710 -5.213 1.00 93.44 77 PHE A C 1
ATOM 618 O O . PHE A 1 77 ? 8.959 12.211 -5.524 1.00 93.44 77 PHE A O 1
ATOM 625 N N . LEU A 1 78 ? 7.676 10.390 -5.253 1.00 91.06 78 LEU A N 1
ATOM 626 C CA . LEU A 1 78 ? 8.709 9.459 -5.715 1.00 91.06 78 LEU A CA 1
ATOM 627 C C . LEU A 1 78 ? 9.045 9.663 -7.197 1.00 91.06 78 LEU A C 1
ATOM 629 O O . LEU A 1 78 ? 10.214 9.624 -7.577 1.00 91.06 78 LEU A O 1
ATOM 633 N N . SER A 1 79 ? 8.029 9.911 -8.023 1.00 92.19 79 SER A N 1
ATOM 634 C CA . SER A 1 79 ? 8.198 10.166 -9.457 1.00 92.19 79 SER A CA 1
ATOM 635 C C . SER A 1 79 ? 8.925 11.476 -9.716 1.00 92.19 79 SER A C 1
ATOM 637 O O . SER A 1 79 ? 9.707 11.552 -10.656 1.00 92.19 79 SER A O 1
ATOM 639 N N . LEU A 1 80 ? 8.722 12.481 -8.867 1.00 92.44 80 LEU A N 1
ATOM 640 C CA . LEU A 1 80 ? 9.456 13.737 -8.931 1.00 92.44 80 LEU A CA 1
ATOM 641 C C . LEU A 1 80 ? 10.931 13.558 -8.541 1.00 92.44 80 LEU A C 1
ATOM 643 O O . LEU A 1 80 ? 11.799 14.189 -9.134 1.00 92.44 80 LEU A O 1
ATOM 647 N N . ALA A 1 81 ? 11.217 12.699 -7.559 1.00 91.00 81 ALA A N 1
ATOM 648 C CA . ALA A 1 81 ? 12.569 12.493 -7.046 1.00 91.00 81 ALA A CA 1
ATOM 649 C C . ALA A 1 81 ? 13.447 11.604 -7.946 1.00 91.00 81 ALA A C 1
ATOM 651 O O . ALA A 1 81 ? 14.637 11.871 -8.092 1.00 91.00 81 ALA A O 1
ATOM 652 N N . ILE A 1 82 ? 12.883 10.533 -8.514 1.00 91.62 82 ILE A N 1
ATOM 653 C CA . ILE A 1 82 ? 13.643 9.475 -9.214 1.00 91.62 82 ILE A CA 1
ATOM 654 C C . ILE A 1 82 ? 13.268 9.395 -10.707 1.00 91.62 82 ILE A C 1
ATOM 656 O O . ILE A 1 82 ? 14.014 8.841 -11.511 1.00 91.62 82 ILE A O 1
ATOM 660 N N . GLY A 1 83 ? 12.129 9.970 -11.097 1.00 89.50 83 GLY A N 1
ATOM 661 C CA . GLY A 1 83 ? 11.537 9.842 -12.428 1.00 89.50 83 GLY A CA 1
ATOM 662 C C . GLY A 1 83 ? 10.315 8.919 -12.439 1.00 89.50 83 GLY A C 1
ATOM 663 O O . GLY A 1 83 ? 10.193 7.984 -11.640 1.00 89.50 83 GLY A O 1
ATOM 664 N N . TYR A 1 84 ? 9.382 9.181 -13.358 1.00 89.12 84 TYR A N 1
ATOM 665 C CA . TYR A 1 84 ? 8.192 8.350 -13.540 1.00 89.12 84 TYR A CA 1
ATOM 666 C C . TYR A 1 84 ? 8.538 7.078 -14.324 1.00 89.12 84 TYR A C 1
ATOM 668 O O . TYR A 1 84 ? 8.918 7.131 -15.492 1.00 89.12 84 TYR A O 1
ATOM 676 N N . SER A 1 85 ? 8.401 5.926 -13.674 1.00 89.38 85 SER A N 1
ATOM 677 C CA . SER A 1 85 ? 8.613 4.602 -14.260 1.00 89.38 85 SER A CA 1
ATOM 678 C C . SER A 1 85 ? 7.754 3.570 -13.528 1.00 89.38 85 SER A C 1
ATOM 680 O O . SER A 1 85 ? 7.353 3.783 -12.380 1.00 89.38 85 SER A O 1
ATOM 682 N N . GLN A 1 86 ? 7.508 2.416 -14.157 1.00 87.00 86 GLN A N 1
ATOM 683 C CA . GLN A 1 86 ? 6.844 1.280 -13.511 1.00 87.00 86 GLN A CA 1
ATOM 684 C C . GLN A 1 86 ? 7.555 0.884 -12.208 1.00 87.00 86 GLN A C 1
ATOM 686 O O . GLN A 1 86 ? 6.901 0.587 -11.210 1.00 87.00 86 GLN A O 1
ATOM 691 N N . HIS A 1 87 ? 8.890 0.938 -12.179 1.00 88.38 87 HIS A N 1
ATOM 692 C CA . HIS A 1 87 ? 9.661 0.623 -10.976 1.00 88.38 87 HIS A CA 1
ATOM 693 C C . HIS A 1 87 ? 9.376 1.600 -9.831 1.00 88.38 87 HIS A C 1
ATOM 695 O O . HIS A 1 87 ? 9.257 1.173 -8.688 1.00 88.38 87 HIS A O 1
ATOM 701 N N . THR A 1 88 ? 9.169 2.883 -10.128 1.00 91.25 88 THR A N 1
ATOM 702 C CA . THR A 1 88 ? 8.822 3.909 -9.135 1.00 91.25 88 THR A CA 1
ATOM 703 C C . THR A 1 88 ? 7.483 3.610 -8.458 1.00 91.25 88 THR A C 1
ATOM 705 O O . THR A 1 88 ? 7.356 3.727 -7.239 1.00 91.25 88 THR A O 1
ATOM 708 N N . ILE A 1 89 ? 6.498 3.152 -9.235 1.00 89.62 89 ILE A N 1
ATOM 709 C CA . ILE A 1 89 ? 5.179 2.749 -8.727 1.00 89.62 89 ILE A CA 1
ATOM 710 C C . ILE A 1 89 ? 5.310 1.523 -7.810 1.00 89.62 89 ILE A C 1
ATOM 712 O O . ILE A 1 89 ? 4.748 1.502 -6.716 1.00 89.62 89 ILE A O 1
ATOM 716 N N . LEU A 1 90 ? 6.099 0.524 -8.215 1.00 90.06 90 LEU A N 1
ATOM 717 C CA . LEU A 1 90 ? 6.342 -0.673 -7.405 1.00 90.06 90 LEU A CA 1
ATOM 718 C C . LEU A 1 90 ? 7.093 -0.360 -6.105 1.00 90.06 90 LEU A C 1
ATOM 720 O O . LEU A 1 90 ? 6.760 -0.914 -5.059 1.00 90.06 90 LEU A O 1
ATOM 724 N N . ILE A 1 91 ? 8.056 0.566 -6.141 1.00 91.38 91 ILE A N 1
ATOM 725 C CA . ILE A 1 91 ? 8.741 1.057 -4.938 1.00 91.38 91 ILE A CA 1
ATOM 726 C C . ILE A 1 91 ? 7.736 1.744 -4.003 1.00 91.38 91 ILE A C 1
ATOM 728 O O . ILE A 1 91 ? 7.746 1.482 -2.800 1.00 91.38 91 ILE A O 1
ATOM 732 N N . ALA A 1 92 ? 6.820 2.563 -4.531 1.00 92.81 92 ALA A N 1
ATOM 733 C CA . ALA A 1 92 ? 5.769 3.182 -3.724 1.00 92.81 92 ALA A CA 1
ATOM 734 C C . ALA A 1 92 ? 4.866 2.128 -3.056 1.00 92.81 92 ALA A C 1
ATOM 736 O O . ALA A 1 92 ? 4.567 2.232 -1.865 1.00 92.81 92 ALA A O 1
ATOM 737 N N . PHE A 1 93 ? 4.484 1.069 -3.780 1.00 92.56 93 PHE A N 1
ATOM 738 C CA . PHE A 1 93 ? 3.720 -0.045 -3.207 1.00 92.56 93 PHE A CA 1
ATOM 739 C C . PHE A 1 93 ? 4.506 -0.810 -2.145 1.00 92.56 93 PHE A C 1
ATOM 741 O O . PHE A 1 93 ? 3.934 -1.173 -1.120 1.00 92.56 93 PHE A O 1
ATOM 748 N N . ALA A 1 94 ? 5.814 -0.998 -2.326 1.00 91.62 94 ALA A N 1
ATOM 749 C CA . ALA A 1 94 ? 6.666 -1.597 -1.306 1.00 91.62 94 ALA A CA 1
ATOM 750 C C . ALA A 1 94 ? 6.701 -0.749 -0.021 1.00 91.62 94 ALA A C 1
ATOM 752 O O . ALA A 1 94 ? 6.572 -1.293 1.074 1.00 91.62 94 ALA A O 1
ATOM 753 N N . ILE A 1 95 ? 6.790 0.581 -0.136 1.00 92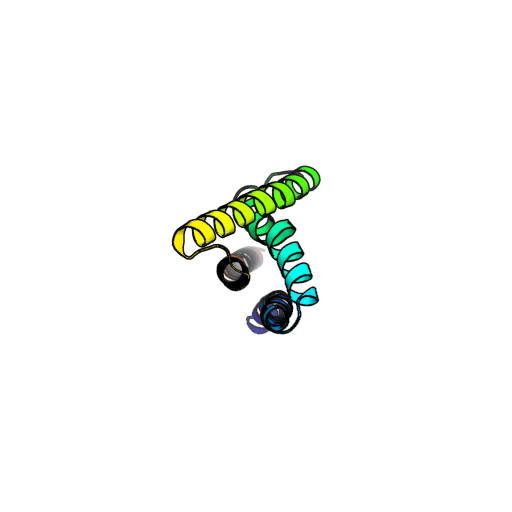.75 95 ILE A N 1
ATOM 754 C CA . ILE A 1 95 ? 6.723 1.498 1.015 1.00 92.75 95 ILE A CA 1
ATOM 755 C C . ILE A 1 95 ? 5.372 1.368 1.736 1.00 92.75 95 ILE A C 1
ATOM 757 O O . ILE A 1 95 ? 5.335 1.211 2.959 1.00 92.75 95 ILE A O 1
ATOM 761 N N . LEU A 1 96 ? 4.260 1.373 0.993 1.00 91.25 96 LEU A N 1
ATOM 762 C CA . LEU A 1 96 ? 2.921 1.183 1.564 1.00 91.25 96 LEU A CA 1
ATOM 763 C C . LEU A 1 96 ? 2.760 -0.195 2.217 1.00 91.25 96 LEU A C 1
ATOM 765 O O . LEU A 1 96 ? 2.127 -0.309 3.266 1.00 91.25 96 LEU A O 1
ATOM 769 N N . PHE A 1 97 ? 3.357 -1.237 1.640 1.00 91.44 97 PHE A N 1
ATOM 770 C CA . PHE A 1 97 ? 3.362 -2.579 2.212 1.00 91.44 97 PHE A CA 1
ATOM 771 C C . PHE A 1 97 ? 4.127 -2.637 3.539 1.00 91.44 97 PHE A C 1
ATOM 773 O O . PHE A 1 97 ? 3.633 -3.213 4.508 1.00 91.44 97 PHE A O 1
ATOM 780 N N . VAL A 1 98 ? 5.295 -1.995 3.628 1.00 92.06 98 VAL A N 1
ATOM 781 C CA . VAL A 1 98 ? 6.038 -1.871 4.893 1.00 92.06 98 VAL A CA 1
ATOM 782 C C . VAL A 1 98 ? 5.197 -1.135 5.936 1.00 92.06 98 VAL A C 1
ATOM 784 O O . VAL A 1 98 ? 5.126 -1.564 7.088 1.00 92.06 98 VAL A O 1
ATOM 787 N N . PHE A 1 99 ? 4.503 -0.069 5.536 1.00 89.88 99 PHE A N 1
ATOM 788 C CA . PHE A 1 99 ? 3.615 0.670 6.430 1.00 89.88 99 PHE A CA 1
ATOM 789 C C . PHE A 1 99 ? 2.449 -0.195 6.938 1.00 89.88 99 PHE A C 1
ATOM 791 O O . PHE A 1 99 ? 2.153 -0.200 8.135 1.00 89.88 99 PHE A O 1
ATOM 798 N N . LEU A 1 100 ? 1.844 -1.001 6.058 1.00 88.88 100 LEU A N 1
ATOM 799 C CA . LEU A 1 100 ? 0.826 -1.991 6.416 1.00 88.88 100 LEU A CA 1
ATOM 800 C C . LEU A 1 100 ? 1.363 -3.032 7.407 1.00 88.88 100 LEU A C 1
ATOM 802 O O . LEU A 1 100 ? 0.695 -3.346 8.395 1.00 88.88 100 LEU A O 1
ATOM 806 N N . LEU A 1 101 ? 2.575 -3.543 7.184 1.00 89.31 101 LEU A N 1
ATOM 807 C CA . LEU A 1 101 ? 3.209 -4.518 8.069 1.00 89.31 101 LEU A CA 1
ATOM 808 C C . LEU A 1 101 ? 3.448 -3.933 9.468 1.00 89.31 101 LEU A C 1
ATOM 810 O O . LEU A 1 101 ? 3.113 -4.570 10.469 1.00 89.31 101 LEU A O 1
ATOM 814 N N . LEU A 1 102 ? 3.967 -2.704 9.547 1.00 88.44 102 LEU A N 1
ATOM 815 C CA . LEU A 1 102 ? 4.163 -1.988 10.810 1.00 88.44 102 LEU A CA 1
ATOM 816 C C . LEU A 1 102 ? 2.839 -1.761 11.547 1.00 88.44 102 LEU A C 1
ATOM 818 O O . LEU A 1 102 ? 2.770 -1.951 12.764 1.00 88.44 102 LEU A O 1
ATOM 822 N N . PHE A 1 103 ? 1.781 -1.397 10.822 1.00 86.56 103 PHE A N 1
ATOM 823 C CA . PHE A 1 103 ? 0.446 -1.229 11.389 1.00 86.56 103 PHE A CA 1
ATOM 824 C C . PHE A 1 103 ? -0.102 -2.538 11.972 1.00 86.56 103 PHE A C 1
ATOM 826 O O . PHE A 1 103 ? -0.542 -2.553 13.124 1.00 86.56 103 PHE A O 1
ATOM 833 N N . LEU A 1 104 ? -0.013 -3.645 11.226 1.00 86.00 104 LEU A N 1
ATOM 834 C CA . LEU A 1 104 ? -0.414 -4.978 11.688 1.00 86.00 104 LEU A CA 1
ATOM 835 C C . LEU A 1 104 ? 0.369 -5.386 12.945 1.00 86.00 104 LEU A C 1
ATOM 837 O O . LEU A 1 104 ? -0.228 -5.752 13.959 1.00 86.00 104 LEU A O 1
ATOM 841 N N . LEU A 1 105 ? 1.697 -5.243 12.929 1.00 83.75 105 LEU A N 1
ATOM 842 C CA . LEU A 1 105 ? 2.568 -5.547 14.071 1.00 83.75 105 LEU A CA 1
ATOM 843 C C . LEU A 1 105 ? 2.209 -4.722 15.315 1.00 83.75 105 LEU A C 1
ATOM 845 O O . LEU A 1 105 ? 2.184 -5.251 16.430 1.00 83.75 105 LEU A O 1
ATOM 849 N N . ARG A 1 106 ? 1.912 -3.430 15.142 1.00 80.56 106 ARG A N 1
ATOM 850 C CA . ARG A 1 106 ? 1.565 -2.527 16.245 1.00 80.56 106 ARG A CA 1
ATOM 851 C C . ARG A 1 106 ? 0.188 -2.829 16.828 1.00 80.56 106 ARG A C 1
ATOM 853 O O . ARG A 1 106 ? 0.064 -2.900 18.049 1.00 80.56 106 ARG A O 1
ATOM 860 N N . ASN A 1 107 ? -0.820 -3.046 15.986 1.00 71.06 107 ASN A N 1
ATOM 861 C CA . ASN A 1 107 ? -2.194 -3.318 16.422 1.00 71.06 107 ASN A CA 1
ATOM 862 C C . ASN A 1 107 ? -2.408 -4.724 16.987 1.00 71.06 107 ASN A C 1
ATOM 864 O O . ASN A 1 107 ? -3.413 -4.967 17.649 1.00 71.06 107 ASN A O 1
ATOM 868 N N . THR A 1 108 ? -1.439 -5.621 16.837 1.00 62.41 108 THR A N 1
ATOM 869 C CA . THR A 1 108 ? -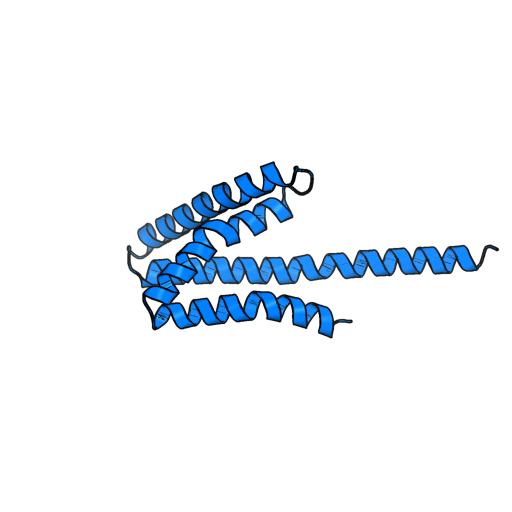1.480 -6.939 17.485 1.00 62.41 108 THR A CA 1
ATOM 870 C C . THR A 1 108 ? -1.168 -6.868 18.991 1.00 62.41 108 THR A C 1
ATOM 872 O O . THR A 1 108 ? -1.661 -7.676 19.775 1.00 62.41 108 THR A O 1
ATOM 875 N N . LYS A 1 109 ? -0.393 -5.872 19.444 1.00 54.53 109 LYS A N 1
ATOM 876 C CA . LYS A 1 109 ? -0.042 -5.681 20.867 1.00 54.53 109 LYS A CA 1
ATOM 877 C C . LYS A 1 109 ? -1.200 -5.230 21.796 1.00 54.53 109 LYS A C 1
ATOM 879 O O . LYS A 1 109 ? -1.251 -5.731 22.919 1.00 54.53 109 LYS A O 1
ATOM 884 N N . PRO A 1 110 ? -2.146 -4.347 21.408 1.00 51.75 110 PRO A N 1
ATOM 885 C CA . PRO A 1 110 ? -3.203 -3.862 22.312 1.00 51.75 110 PRO A CA 1
ATOM 886 C C . PRO A 1 110 ? -4.269 -4.899 22.723 1.00 51.75 110 PRO A C 1
ATOM 888 O O . PRO A 1 110 ? -4.888 -4.740 23.776 1.00 51.75 110 PRO A O 1
ATOM 891 N N . GLU A 1 111 ? -4.482 -5.977 21.959 1.00 48.69 111 GLU A N 1
ATOM 892 C CA . GLU A 1 111 ? -5.460 -7.037 22.295 1.00 48.69 111 GLU A CA 1
ATOM 893 C C . GLU A 1 111 ? -5.042 -7.866 23.524 1.00 48.69 111 GLU A C 1
ATOM 895 O O . GLU A 1 111 ? -5.877 -8.267 24.342 1.00 48.69 111 GLU A O 1
ATOM 900 N N . GLN A 1 112 ? -3.739 -8.102 23.687 1.00 49.03 112 GLN A N 1
ATOM 901 C CA . GLN A 1 112 ? -3.208 -8.927 24.771 1.00 49.03 112 GLN A CA 1
ATOM 902 C C . GLN A 1 112 ? -3.368 -8.236 26.133 1.00 49.03 112 GLN A C 1
ATOM 904 O O . GLN A 1 112 ? -3.710 -8.879 27.124 1.00 49.03 112 GLN A O 1
ATOM 909 N N . GLN A 1 113 ? -3.218 -6.912 26.172 1.00 48.44 113 GLN A N 1
ATOM 910 C CA . GLN A 1 113 ? -3.328 -6.127 27.401 1.00 48.44 113 GLN A CA 1
ATOM 911 C C . GLN A 1 113 ? -4.776 -6.047 27.916 1.00 48.44 113 GLN A C 1
ATOM 913 O O . GLN A 1 113 ? -5.003 -6.124 29.123 1.00 48.44 113 GLN A O 1
ATOM 918 N N . ARG A 1 114 ? -5.772 -6.007 27.016 1.00 48.66 114 ARG A N 1
ATOM 919 C CA . ARG A 1 114 ? -7.202 -6.032 27.379 1.00 48.66 114 ARG A CA 1
ATOM 920 C C . ARG A 1 114 ? -7.620 -7.362 28.013 1.00 48.66 114 ARG A C 1
ATOM 922 O O . ARG A 1 114 ? -8.323 -7.363 29.020 1.00 48.66 114 ARG A O 1
ATOM 929 N N . ARG A 1 115 ? -7.161 -8.500 27.472 1.00 48.53 115 ARG A N 1
ATOM 930 C CA . ARG A 1 115 ? -7.485 -9.827 28.036 1.00 48.53 115 ARG A CA 1
ATOM 931 C C . ARG A 1 115 ? -6.835 -10.062 29.398 1.00 48.53 115 ARG A C 1
ATOM 933 O O . ARG A 1 115 ? -7.481 -10.625 30.275 1.00 48.53 115 ARG A O 1
ATOM 940 N N . VAL A 1 116 ? -5.599 -9.600 29.596 1.00 56.44 116 VAL A N 1
ATOM 941 C CA . VAL A 1 116 ? -4.906 -9.715 30.892 1.00 56.44 116 VAL A CA 1
ATOM 942 C C . VAL A 1 116 ? -5.609 -8.876 31.969 1.00 56.44 116 VAL A C 1
ATOM 944 O O . VAL A 1 116 ? -5.798 -9.363 33.082 1.00 56.44 116 VAL A O 1
ATOM 947 N N . LEU A 1 117 ? -6.095 -7.675 31.631 1.00 55.91 117 LEU A N 1
ATOM 948 C CA . LEU A 1 117 ? -6.877 -6.847 32.560 1.00 55.91 117 LEU A CA 1
ATOM 949 C C . LEU A 1 117 ? -8.211 -7.500 32.967 1.00 55.91 117 LEU A C 1
ATOM 951 O O . LEU A 1 117 ? -8.561 -7.502 34.146 1.00 55.91 117 LEU A O 1
ATOM 955 N N . HIS A 1 118 ? -8.936 -8.103 32.019 1.00 54.16 118 HIS A N 1
ATOM 956 C CA . HIS A 1 118 ? -10.195 -8.798 32.319 1.00 54.16 118 HIS A CA 1
ATOM 957 C C . HIS A 1 118 ? -10.001 -10.065 33.170 1.00 54.16 118 HIS A C 1
ATOM 959 O O . HIS A 1 118 ? -10.861 -10.390 33.989 1.00 54.16 118 HIS A O 1
ATOM 965 N N . LEU A 1 119 ? -8.875 -10.769 33.017 1.00 58.34 119 LEU A N 1
ATOM 966 C CA . LEU A 1 119 ? -8.554 -11.942 33.836 1.00 58.34 119 LEU A CA 1
ATOM 967 C C . LEU A 1 119 ? -8.179 -11.552 35.271 1.00 58.34 119 LEU A C 1
ATOM 969 O O . LEU A 1 119 ? -8.641 -12.199 36.208 1.00 58.34 119 LEU A O 1
ATOM 973 N N . HIS A 1 120 ? -7.433 -10.458 35.452 1.00 54.09 120 HIS A N 1
ATOM 974 C CA . HIS A 1 120 ? -7.075 -9.956 36.782 1.00 54.09 120 HIS A CA 1
ATOM 975 C C . HIS A 1 120 ? -8.293 -9.436 37.569 1.00 54.09 120 HIS A C 1
ATOM 977 O O . HIS A 1 120 ? -8.388 -9.631 38.781 1.00 54.09 120 HIS A O 1
ATOM 983 N N . SER A 1 121 ? -9.267 -8.833 36.877 1.00 56.56 121 SER A N 1
ATOM 984 C CA . SER A 1 121 ? -10.544 -8.407 37.469 1.00 56.56 121 SER A CA 1
ATOM 985 C C . SER A 1 121 ? -11.422 -9.590 37.906 1.00 56.56 121 SER A C 1
ATOM 987 O O . SER A 1 121 ? -12.073 -9.516 38.947 1.00 56.56 121 SER A O 1
ATOM 989 N N . ARG A 1 122 ? -11.424 -10.706 37.163 1.00 53.84 122 ARG A N 1
ATOM 990 C CA . ARG A 1 122 ? -12.189 -11.905 37.549 1.00 53.84 122 ARG A CA 1
ATOM 991 C C . ARG A 1 122 ? -11.575 -12.655 38.730 1.00 53.84 122 ARG A C 1
ATOM 993 O O . ARG A 1 122 ? -12.319 -13.133 39.582 1.00 53.84 122 ARG A O 1
ATOM 1000 N N . SER A 1 123 ? -10.247 -12.737 38.819 1.00 57.50 123 SER A N 1
ATOM 1001 C CA . SER A 1 123 ? -9.579 -13.430 39.930 1.00 57.50 123 SER A CA 1
ATOM 1002 C C . SER A 1 123 ? -9.683 -12.677 41.259 1.00 57.50 123 SER A C 1
ATOM 1004 O O . SER A 1 123 ? -9.720 -13.304 42.311 1.00 57.50 123 SER A O 1
ATOM 1006 N N . THR A 1 124 ? -9.765 -11.343 41.232 1.00 57.25 124 THR A N 1
ATOM 1007 C CA . THR A 1 124 ? -9.964 -10.531 42.447 1.00 57.25 124 THR A CA 1
ATOM 1008 C C . THR A 1 124 ? -11.405 -10.558 42.950 1.00 57.25 124 THR A C 1
ATOM 1010 O O . THR A 1 124 ? -11.624 -10.479 44.157 1.00 57.25 124 THR A O 1
ATOM 1013 N N . PHE A 1 125 ? -12.392 -10.714 42.063 1.00 55.56 125 PHE A N 1
ATOM 1014 C CA . PHE A 1 125 ? -13.799 -10.800 42.464 1.00 55.56 125 PHE A CA 1
ATOM 1015 C C . PHE A 1 125 ? -14.170 -12.181 43.027 1.00 55.56 125 PHE A C 1
ATOM 1017 O O . PHE A 1 125 ? -14.953 -12.270 43.965 1.00 55.56 125 PHE A O 1
ATOM 1024 N N . SER A 1 126 ? -13.550 -13.253 42.521 1.00 54.16 126 SER A N 1
ATOM 1025 C CA . SER A 1 126 ? -13.815 -14.628 42.976 1.00 54.16 126 SER A CA 1
ATOM 1026 C C . SER A 1 126 ? -13.331 -14.936 44.400 1.00 54.16 126 SER A C 1
ATOM 1028 O O . SER A 1 126 ? -13.686 -15.981 44.930 1.00 54.16 126 SER A O 1
ATOM 1030 N N . HIS A 1 127 ? -12.525 -14.063 45.011 1.00 53.16 127 HIS A N 1
ATOM 1031 C CA . HIS A 1 127 ? -12.041 -14.217 46.389 1.00 53.16 127 HIS A CA 1
ATOM 1032 C C . HIS A 1 127 ? -12.822 -13.374 47.415 1.00 53.16 127 HIS A C 1
ATOM 1034 O O . HIS A 1 127 ? -12.478 -13.390 48.594 1.00 53.16 127 HIS A O 1
ATOM 1040 N N . ARG A 1 128 ? -13.837 -12.612 46.977 1.00 52.25 128 ARG A N 1
ATOM 1041 C CA . ARG A 1 128 ? -14.677 -11.752 47.834 1.00 52.25 128 ARG A CA 1
ATOM 1042 C C . ARG A 1 128 ? -16.102 -12.280 48.054 1.00 52.25 128 ARG A C 1
ATOM 1044 O O . ARG A 1 128 ? -16.920 -11.537 48.591 1.00 52.25 128 ARG A O 1
ATOM 1051 N N . ILE A 1 129 ? -16.398 -13.510 47.635 1.00 51.66 129 ILE A N 1
ATOM 1052 C CA . ILE A 1 129 ? -17.697 -14.171 47.837 1.00 51.66 129 ILE A CA 1
ATOM 1053 C C . ILE A 1 129 ? -17.484 -15.383 48.734 1.00 51.66 129 ILE A C 1
ATOM 1055 O O . ILE A 1 129 ? -16.512 -16.121 48.457 1.00 51.66 129 ILE A O 1
#